Protein AF-A0A2P2FGL3-F1 (afdb_monomer_lite)

Radius of gyration: 19.78 Å; chains: 1; bounding box: 40×33×56 Å

Foldseek 3Di:
DPDDLVVLVVLLVVQVVCVVVVNHDPVSPVVSVVSVVVSVVVVLLCVLVVVVVCVVVVNALQNCQVVVVHDDSVVSVVSSVQSDDPPPPDDDVVVVVVVVVVVVVVVVVVVVVCVVCVVVVVVVVVVVD

Secondary structure (DSSP, 8-state):
----HHHHHHHHHHHHHHHHTT---HHHHHHHHHHHHHHHHHHHHHHHHHHHHHHHTT--HHHHHHHTT-SSHHHHHHHHHHHSPPTTS---HHHHHHHHHHHHHHHHHHHHHHHHTHHHHHHHHHH--

Organism: NCBI:txid1460371

Sequence (129 aa):
MDEDPSQTVRSVREVVAEARSGVSEPERVLAALVALKAVREQLAAWEPELIAAARAGGTSWTALAPALGVASRQAAERRFLRLRPSTGGESTGEARVDAERDRRAGDRAVAEWARRNSAILRQLAGQAG

Structure (mmCIF, N/CA/C/O backbone):
data_AF-A0A2P2FGL3-F1
#
_entry.id   AF-A0A2P2FGL3-F1
#
loop_
_atom_site.group_PDB
_atom_site.id
_atom_site.type_symbol
_atom_site.label_atom_id
_atom_site.label_alt_id
_atom_site.label_comp_id
_atom_site.label_asym_id
_atom_site.label_entity_id
_atom_site.label_seq_id
_atom_site.pdbx_PDB_ins_code
_atom_site.Cartn_x
_atom_site.Cartn_y
_atom_site.Cartn_z
_atom_site.occupancy
_atom_site.B_iso_or_equiv
_atom_site.auth_seq_id
_atom_site.auth_comp_id
_atom_site.auth_asym_id
_atom_site.auth_atom_id
_atom_site.pdbx_PDB_model_num
ATOM 1 N N . MET A 1 1 ? -17.300 -12.619 -0.486 1.00 43.03 1 MET A N 1
ATOM 2 C CA . MET A 1 1 ? -17.681 -11.406 -1.228 1.00 43.03 1 MET A CA 1
ATOM 3 C C . MET A 1 1 ? -16.556 -10.443 -0.943 1.00 43.03 1 MET A C 1
ATOM 5 O O . MET A 1 1 ? -16.420 -10.086 0.219 1.00 43.03 1 MET A O 1
ATOM 9 N N . ASP A 1 2 ? -15.671 -10.191 -1.909 1.00 56.91 2 ASP A N 1
ATOM 10 C CA . ASP A 1 2 ? -14.623 -9.186 -1.711 1.00 56.91 2 ASP A CA 1
ATOM 11 C C . ASP A 1 2 ? -15.334 -7.859 -1.463 1.00 56.91 2 ASP A C 1
ATOM 13 O O . ASP A 1 2 ? -16.099 -7.389 -2.306 1.00 56.91 2 ASP A O 1
ATOM 17 N N . GLU A 1 3 ? -15.200 -7.345 -0.247 1.00 62.91 3 GLU A N 1
ATOM 18 C CA . GLU A 1 3 ? -15.788 -6.074 0.148 1.00 62.91 3 GLU A CA 1
ATOM 19 C C . GLU A 1 3 ? -15.174 -4.977 -0.733 1.00 62.91 3 GLU A C 1
ATOM 21 O O . GLU A 1 3 ? -13.966 -4.984 -0.975 1.00 62.91 3 GLU A O 1
ATOM 26 N N . ASP A 1 4 ? -15.998 -4.075 -1.276 1.00 82.56 4 ASP A N 1
ATOM 27 C CA . ASP A 1 4 ? -15.507 -2.991 -2.131 1.00 82.56 4 ASP A CA 1
ATOM 28 C C . ASP A 1 4 ? -14.493 -2.149 -1.335 1.00 82.56 4 ASP A C 1
ATOM 30 O O . ASP A 1 4 ? -14.885 -1.526 -0.340 1.00 82.56 4 ASP A O 1
ATOM 34 N N . PRO A 1 5 ? -13.213 -2.063 -1.753 1.00 82.31 5 PRO A N 1
ATOM 35 C CA . PRO A 1 5 ? -12.202 -1.305 -1.019 1.00 82.31 5 PRO A CA 1
ATOM 36 C C . PRO A 1 5 ? -12.600 0.155 -0.783 1.00 82.31 5 PRO A C 1
ATOM 38 O O . PRO A 1 5 ? -12.201 0.751 0.218 1.00 82.31 5 PRO A O 1
ATOM 41 N N . SER A 1 6 ? -13.431 0.737 -1.648 1.00 85.88 6 SER A N 1
ATOM 42 C CA . SER A 1 6 ? -13.954 2.097 -1.478 1.00 85.88 6 SER A CA 1
ATOM 43 C C . SER A 1 6 ? -14.900 2.204 -0.279 1.00 85.88 6 SER A C 1
ATOM 45 O O . SER A 1 6 ? -14.871 3.192 0.462 1.00 85.88 6 SER A O 1
ATOM 47 N N . GLN A 1 7 ? -15.734 1.184 -0.074 1.00 87.06 7 GLN A N 1
ATOM 48 C CA . GLN A 1 7 ? -16.620 1.069 1.078 1.00 87.06 7 GLN A CA 1
ATOM 49 C C . GLN A 1 7 ? -15.813 0.811 2.350 1.00 87.06 7 GLN A C 1
ATOM 51 O O . GLN A 1 7 ? -15.985 1.541 3.326 1.00 87.06 7 GLN A O 1
ATOM 56 N N . THR A 1 8 ? -14.870 -0.132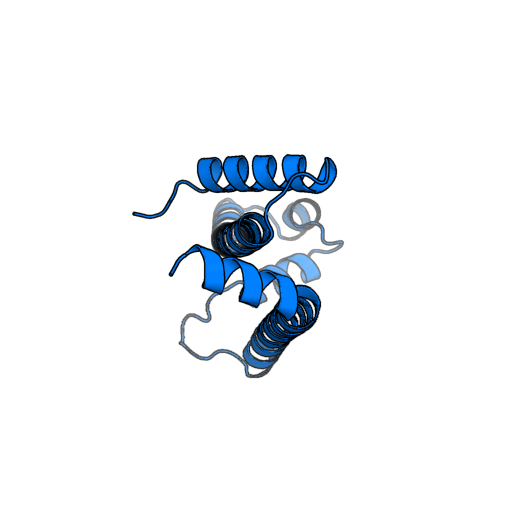 2.314 1.00 88.00 8 THR A N 1
ATOM 57 C CA . THR A 1 8 ? -13.997 -0.442 3.453 1.00 88.00 8 THR A CA 1
ATOM 58 C C . THR A 1 8 ? -13.196 0.792 3.898 1.00 88.00 8 THR A C 1
ATOM 60 O O . THR A 1 8 ? -13.146 1.106 5.088 1.00 88.00 8 THR A O 1
ATOM 63 N N . VAL A 1 9 ? -12.634 1.573 2.964 1.00 92.31 9 VAL A N 1
ATOM 64 C CA . VAL A 1 9 ? -11.933 2.837 3.275 1.00 92.31 9 VAL A CA 1
ATOM 65 C C . VAL A 1 9 ? -12.864 3.872 3.906 1.00 92.31 9 VAL A C 1
ATOM 67 O O . VAL A 1 9 ? -12.450 4.581 4.829 1.00 92.31 9 VAL A O 1
ATOM 70 N N . ARG A 1 10 ? -14.115 3.974 3.440 1.00 93.69 10 ARG A N 1
ATOM 71 C CA . ARG A 1 10 ? -15.108 4.887 4.025 1.00 93.69 10 ARG A CA 1
ATOM 72 C C . ARG A 1 10 ? -15.389 4.523 5.484 1.00 93.69 10 ARG A C 1
ATOM 74 O O . ARG A 1 10 ? -15.284 5.400 6.338 1.00 93.69 10 ARG A O 1
ATOM 81 N N . SER A 1 11 ? -15.627 3.247 5.774 1.00 89.69 11 SER A N 1
ATOM 82 C CA . SER A 1 11 ? -15.859 2.762 7.140 1.00 89.69 11 SER A CA 1
ATOM 83 C C . SER A 1 11 ? -14.639 2.962 8.046 1.00 89.69 11 SER A C 1
ATOM 85 O O . SER A 1 11 ? -14.772 3.441 9.170 1.00 89.69 11 SER A O 1
ATOM 87 N N . VAL A 1 12 ? -13.420 2.703 7.555 1.00 92.06 12 VAL A N 1
ATOM 88 C CA . VAL A 1 12 ? -12.188 3.005 8.311 1.00 92.06 12 VAL A CA 1
ATOM 89 C C . VAL A 1 12 ? -12.084 4.502 8.625 1.00 92.06 12 VAL A C 1
ATOM 91 O O . VAL A 1 12 ? -11.699 4.876 9.732 1.00 92.06 12 VAL A O 1
ATOM 94 N N . ARG A 1 13 ? -12.440 5.381 7.680 1.00 94.56 13 ARG A N 1
ATOM 95 C CA . ARG A 1 13 ? -12.414 6.837 7.887 1.00 94.56 13 ARG A CA 1
ATOM 96 C C . ARG A 1 13 ? -13.411 7.291 8.957 1.00 94.56 13 ARG A C 1
ATOM 98 O O . ARG A 1 13 ? -13.079 8.200 9.716 1.00 94.56 13 ARG A O 1
ATOM 105 N N . GLU A 1 14 ? -14.591 6.683 9.020 1.00 93.94 14 GLU A N 1
ATOM 106 C CA . GLU A 1 14 ? -15.589 6.949 10.066 1.00 93.94 14 GLU A CA 1
ATOM 107 C C . GLU A 1 14 ? -15.033 6.589 11.448 1.00 93.94 14 GLU A C 1
ATOM 109 O O . GLU A 1 14 ? -14.994 7.445 12.332 1.00 93.94 14 GLU A O 1
ATOM 114 N N . VAL A 1 15 ? -14.454 5.394 11.598 1.00 91.44 15 VAL A N 1
ATOM 115 C CA . VAL A 1 15 ? -13.822 4.965 12.858 1.00 91.44 15 VAL A CA 1
ATOM 116 C C . VAL A 1 15 ? -12.643 5.868 13.244 1.00 91.44 15 VAL A C 1
ATOM 118 O O . VAL A 1 15 ? -12.464 6.193 14.415 1.00 91.44 15 VAL A O 1
ATOM 121 N N . VAL A 1 16 ? -11.852 6.351 12.279 1.00 93.00 16 VAL A N 1
ATOM 122 C CA . VAL A 1 16 ? -10.788 7.339 12.549 1.00 93.00 16 VAL A CA 1
ATOM 123 C C . VAL A 1 16 ? -11.362 8.663 13.065 1.00 93.00 16 VAL A C 1
ATOM 125 O O . VAL A 1 16 ? -10.747 9.292 13.929 1.00 93.00 16 VAL A O 1
ATOM 128 N N . ALA A 1 17 ? -12.513 9.110 12.557 1.00 93.50 17 ALA A N 1
ATOM 129 C CA . ALA A 1 17 ? -13.170 10.320 13.045 1.00 93.50 17 ALA A CA 1
ATOM 130 C C . ALA A 1 17 ? -13.695 10.138 14.480 1.00 93.50 17 ALA A C 1
ATOM 132 O O . ALA A 1 17 ? -13.432 10.996 15.322 1.00 93.50 17 ALA A O 1
ATOM 133 N N . GLU A 1 18 ? -14.333 9.002 14.775 1.00 90.38 18 GLU A N 1
ATOM 134 C CA . GLU A 1 18 ? -14.766 8.624 16.131 1.00 90.38 18 GLU A CA 1
ATOM 135 C C . GLU A 1 18 ? -13.580 8.519 17.105 1.00 90.38 18 GLU A C 1
ATOM 137 O O . GLU A 1 18 ? -13.650 8.959 18.253 1.00 90.38 18 GLU A O 1
ATOM 142 N N . ALA A 1 19 ? -12.453 7.961 16.653 1.00 88.38 19 ALA A N 1
ATOM 143 C CA . ALA A 1 19 ? -11.255 7.824 17.477 1.00 88.38 19 ALA A CA 1
ATOM 144 C C . ALA A 1 19 ? -10.642 9.193 17.806 1.00 88.38 19 ALA A C 1
ATOM 146 O O . ALA A 1 19 ? -10.187 9.416 18.925 1.00 88.38 19 ALA A O 1
ATOM 147 N N . ARG A 1 20 ? -10.668 10.136 16.854 1.00 90.38 20 ARG A N 1
ATOM 148 C CA . ARG A 1 20 ? -10.198 11.518 17.059 1.00 90.38 20 ARG A CA 1
ATOM 149 C C . ARG A 1 20 ? -11.098 12.325 17.989 1.00 90.38 20 ARG A C 1
ATOM 151 O O . ARG A 1 20 ? -10.588 13.203 18.677 1.00 90.38 20 ARG A O 1
ATOM 158 N N . SER A 1 21 ? -12.401 12.050 18.009 1.00 90.62 21 SER A N 1
ATOM 159 C CA . SER A 1 21 ? -13.336 12.675 18.952 1.00 90.62 21 SER A CA 1
ATOM 160 C C . SER A 1 21 ? -13.336 12.012 20.334 1.00 90.62 21 SER A C 1
ATOM 162 O O . SER A 1 21 ? -13.981 12.526 21.243 1.00 90.62 21 SER A O 1
ATOM 164 N N . GLY A 1 22 ? -12.605 10.904 20.514 1.00 83.31 22 GLY A N 1
ATOM 1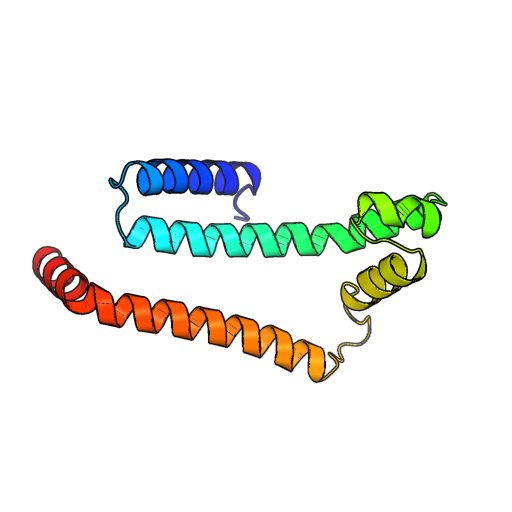65 C CA . GLY A 1 22 ? -12.519 10.172 21.780 1.00 83.31 22 GLY A CA 1
ATOM 166 C C . GLY A 1 22 ? -13.737 9.294 22.082 1.00 83.31 22 GLY A C 1
ATOM 167 O O . GLY A 1 22 ? -13.913 8.892 23.227 1.00 83.31 22 GLY A O 1
ATOM 168 N N . VAL A 1 23 ? -14.572 9.001 21.079 1.00 79.75 23 VAL A N 1
ATOM 169 C CA . VAL A 1 23 ? -15.855 8.280 21.229 1.00 79.75 23 VAL A CA 1
ATOM 170 C C . VAL A 1 23 ? -15.791 6.859 20.641 1.00 79.75 23 VAL A C 1
ATOM 172 O O . VAL A 1 23 ? -16.793 6.158 20.587 1.00 79.75 23 VAL A O 1
ATOM 175 N N . SER A 1 24 ? -14.621 6.403 20.181 1.00 77.56 24 SER A N 1
ATOM 176 C CA . SER A 1 24 ? -14.514 5.101 19.511 1.00 77.56 24 SER A CA 1
ATOM 177 C C . SER A 1 24 ? -14.411 3.929 20.484 1.00 77.56 24 SER A C 1
ATOM 179 O O . SER A 1 24 ? -13.601 3.932 21.413 1.00 77.56 24 SER A O 1
ATOM 181 N N . GLU A 1 25 ? -15.202 2.894 20.213 1.00 83.62 25 GLU A N 1
ATOM 182 C CA . GLU A 1 25 ? -15.137 1.609 20.901 1.00 83.62 25 GLU A CA 1
ATOM 183 C C . GLU A 1 25 ? -13.840 0.855 20.522 1.00 83.62 25 GLU A C 1
ATOM 185 O O . GLU A 1 25 ? -13.530 0.726 19.330 1.00 83.62 25 GLU A O 1
ATOM 190 N N . PRO A 1 26 ? -13.085 0.326 21.505 1.00 86.31 26 PRO A N 1
ATOM 191 C CA . PRO A 1 26 ? -11.873 -0.479 21.307 1.00 86.31 26 PRO A CA 1
ATOM 192 C C . PRO A 1 26 ? -11.975 -1.527 20.180 1.00 86.31 26 PRO A C 1
ATOM 194 O O . PRO A 1 26 ? -11.067 -1.661 19.354 1.00 86.31 26 PRO A O 1
ATOM 197 N N . GLU A 1 27 ? -13.095 -2.240 20.113 1.00 81.56 27 GLU A N 1
ATOM 198 C CA . GLU A 1 27 ? -13.385 -3.298 19.146 1.00 81.56 27 GLU A CA 1
ATOM 199 C C . GLU A 1 27 ? -13.554 -2.748 17.725 1.00 81.56 27 GLU A C 1
ATOM 201 O O . GLU A 1 27 ? -13.037 -3.336 16.771 1.00 81.56 27 GLU A O 1
ATOM 206 N N . ARG A 1 28 ? -14.206 -1.586 17.571 1.00 82.88 28 ARG A N 1
ATOM 207 C CA . ARG A 1 28 ? -14.332 -0.919 16.266 1.00 82.88 28 ARG A CA 1
ATOM 208 C C . ARG A 1 28 ? -12.982 -0.468 15.738 1.00 82.88 28 ARG A C 1
ATOM 210 O O . ARG A 1 28 ? -12.715 -0.623 14.549 1.00 82.88 28 ARG A O 1
ATOM 217 N N . VAL A 1 29 ? -12.108 0.043 16.607 1.00 87.44 29 VAL A N 1
ATOM 218 C CA . VAL A 1 29 ? -10.743 0.429 16.219 1.00 87.44 29 VAL A CA 1
ATOM 219 C C . VAL A 1 29 ? -9.957 -0.786 15.727 1.00 87.44 29 VAL A C 1
ATOM 221 O O . VAL A 1 29 ? -9.298 -0.708 14.690 1.00 87.44 29 VAL A O 1
ATOM 224 N N . LEU A 1 30 ? -10.045 -1.924 16.421 1.00 87.94 30 LEU A N 1
ATOM 225 C CA . LEU A 1 30 ? -9.400 -3.161 15.974 1.00 87.94 30 LEU A CA 1
ATOM 226 C C . LEU A 1 30 ? -9.954 -3.653 14.631 1.00 87.94 30 LEU A C 1
ATOM 228 O O . LEU A 1 30 ? -9.169 -3.982 13.739 1.00 87.94 30 LEU A O 1
ATOM 232 N N . ALA A 1 31 ? -11.277 -3.656 14.454 1.00 85.44 31 ALA A N 1
ATOM 233 C CA . ALA A 1 31 ? -11.905 -4.019 13.185 1.00 85.44 31 ALA A CA 1
ATOM 234 C C . ALA A 1 31 ? -11.442 -3.095 12.045 1.00 85.44 31 ALA A C 1
ATOM 236 O O . ALA A 1 31 ? -11.062 -3.572 10.974 1.00 85.44 31 ALA A O 1
ATOM 237 N N . ALA A 1 32 ? -11.362 -1.784 12.296 1.00 84.88 32 ALA A N 1
ATOM 238 C CA . ALA A 1 32 ? -10.845 -0.816 11.335 1.00 84.88 32 ALA A CA 1
ATOM 239 C C . ALA A 1 32 ? -9.361 -1.044 10.998 1.00 84.88 32 ALA A C 1
ATOM 241 O O . ALA A 1 32 ? -8.961 -0.841 9.855 1.00 84.88 32 ALA A O 1
ATOM 242 N N . LEU A 1 33 ? -8.534 -1.499 11.945 1.00 89.62 33 LEU A N 1
ATOM 243 C CA . LEU A 1 33 ? -7.136 -1.856 11.673 1.00 89.62 33 LEU A CA 1
ATOM 244 C C . LEU A 1 33 ? -7.013 -3.099 10.781 1.00 89.62 33 LEU A C 1
ATOM 246 O O . LEU A 1 33 ? -6.164 -3.116 9.887 1.00 89.62 33 LEU A O 1
ATOM 250 N N . VAL A 1 34 ? -7.860 -4.113 10.984 1.00 89.38 34 VAL A N 1
ATOM 251 C CA . VAL A 1 34 ? -7.919 -5.308 10.122 1.00 89.38 34 VAL A CA 1
ATOM 252 C C . VAL A 1 34 ? -8.374 -4.929 8.713 1.00 89.38 34 VAL A C 1
ATOM 254 O O . VAL A 1 34 ? -7.704 -5.270 7.739 1.00 89.38 34 VAL A O 1
ATOM 257 N N . ALA A 1 35 ? -9.452 -4.153 8.610 1.00 85.31 35 ALA A N 1
ATOM 258 C CA . ALA A 1 35 ? -9.963 -3.624 7.349 1.00 85.31 35 ALA A CA 1
ATOM 259 C C . ALA A 1 35 ? -8.903 -2.791 6.604 1.00 85.31 35 ALA A C 1
ATOM 261 O O . ALA A 1 35 ? -8.647 -2.990 5.417 1.00 85.31 35 ALA A O 1
ATOM 262 N N . LEU A 1 36 ? -8.204 -1.906 7.319 1.00 88.56 36 LEU A N 1
ATOM 263 C CA . LEU A 1 36 ? -7.125 -1.094 6.763 1.00 88.56 36 LEU A CA 1
ATOM 264 C C . LEU A 1 36 ? -5.945 -1.943 6.275 1.00 88.56 36 LEU A C 1
ATOM 266 O O . LEU A 1 36 ? -5.332 -1.610 5.261 1.00 88.56 36 LEU A O 1
ATOM 270 N N . LYS A 1 37 ? -5.608 -3.030 6.977 1.00 88.19 37 LYS A N 1
ATOM 271 C CA . LYS A 1 37 ? -4.588 -3.979 6.523 1.00 88.19 37 LYS A CA 1
ATOM 272 C C . LYS A 1 37 ? -5.009 -4.642 5.206 1.00 88.19 37 LYS A C 1
ATOM 274 O O . LYS A 1 37 ? -4.212 -4.625 4.274 1.00 88.19 37 LYS A O 1
ATOM 279 N N . ALA A 1 38 ? -6.240 -5.141 5.110 1.00 83.44 38 ALA A N 1
ATOM 280 C CA . ALA A 1 38 ? -6.748 -5.787 3.897 1.00 83.44 38 ALA A CA 1
ATOM 281 C C . ALA A 1 38 ? -6.725 -4.839 2.684 1.00 83.44 38 ALA A C 1
ATOM 283 O O . ALA A 1 38 ? -6.215 -5.194 1.623 1.00 83.44 38 ALA A O 1
ATOM 284 N N . VAL A 1 39 ? -7.170 -3.589 2.862 1.00 86.25 39 VAL A N 1
ATOM 285 C CA . VAL A 1 39 ? -7.091 -2.570 1.802 1.00 86.25 39 VAL A CA 1
ATOM 286 C C . VAL A 1 39 ? -5.639 -2.304 1.399 1.00 86.25 39 VAL A C 1
ATOM 288 O O . VAL A 1 39 ? -5.341 -2.232 0.211 1.00 86.25 39 VAL A O 1
ATOM 291 N N . ARG A 1 40 ? -4.704 -2.178 2.353 1.00 88.12 40 ARG A N 1
ATOM 292 C CA . ARG A 1 40 ? -3.277 -1.987 2.025 1.00 88.12 40 ARG A CA 1
ATOM 293 C C . ARG A 1 40 ? -2.706 -3.155 1.226 1.00 88.12 40 ARG A C 1
ATOM 295 O O . ARG A 1 40 ? -1.926 -2.908 0.314 1.00 88.12 40 ARG A O 1
ATOM 302 N N . GLU A 1 41 ? -3.076 -4.389 1.557 1.00 83.62 41 GLU A N 1
ATOM 303 C CA . GLU A 1 41 ? -2.652 -5.584 0.818 1.00 83.62 41 GLU A CA 1
ATOM 304 C C . GLU A 1 41 ? -3.193 -5.569 -0.617 1.00 83.62 41 GLU A C 1
ATOM 306 O O . GLU A 1 41 ? -2.436 -5.799 -1.559 1.00 83.62 41 GLU A O 1
ATOM 311 N N . GLN A 1 42 ? -4.463 -5.202 -0.801 1.00 81.94 42 GLN A N 1
ATOM 312 C CA . GLN A 1 42 ? -5.072 -5.089 -2.125 1.00 81.94 42 GLN A CA 1
ATOM 313 C C . GLN A 1 42 ? -4.435 -3.969 -2.967 1.00 81.94 42 GLN A C 1
ATOM 315 O O . GLN A 1 42 ? -4.064 -4.193 -4.118 1.00 81.94 42 GLN A O 1
ATOM 320 N N . LEU A 1 43 ? -4.219 -2.786 -2.381 1.00 85.56 43 LEU A N 1
ATOM 321 C CA . LEU A 1 43 ? -3.525 -1.677 -3.046 1.00 85.56 43 LEU A CA 1
ATOM 322 C C . LEU A 1 43 ? -2.076 -2.041 -3.407 1.00 85.56 43 LEU A C 1
ATOM 324 O O . LEU A 1 43 ? -1.599 -1.686 -4.485 1.00 85.56 43 LEU A O 1
ATOM 328 N N . ALA A 1 44 ? -1.377 -2.762 -2.525 1.00 83.62 44 ALA A N 1
ATOM 329 C CA . ALA A 1 44 ? -0.020 -3.234 -2.783 1.00 83.62 44 ALA A CA 1
ATOM 330 C C . ALA A 1 44 ? 0.034 -4.259 -3.927 1.00 83.62 44 ALA A C 1
ATOM 332 O O . ALA A 1 44 ? 1.025 -4.287 -4.654 1.00 83.62 44 ALA A O 1
ATOM 333 N N . ALA A 1 45 ? -1.015 -5.067 -4.116 1.00 82.00 45 ALA A N 1
ATOM 334 C CA . ALA A 1 45 ? -1.113 -6.019 -5.222 1.00 82.00 45 ALA A CA 1
ATOM 335 C C . ALA A 1 45 ? -1.340 -5.332 -6.581 1.00 82.00 45 ALA A C 1
ATOM 337 O O . ALA A 1 45 ? -0.774 -5.763 -7.584 1.00 82.00 45 ALA A O 1
ATOM 338 N N . TRP A 1 46 ? -2.094 -4.229 -6.623 1.00 86.19 46 TRP A N 1
ATOM 339 C CA . TRP A 1 46 ? -2.327 -3.472 -7.864 1.00 86.19 46 TRP A CA 1
ATOM 340 C C . TRP A 1 46 ? -1.093 -2.723 -8.357 1.00 86.19 46 TRP A C 1
ATOM 342 O O . TRP A 1 46 ? -0.921 -2.484 -9.550 1.00 86.19 46 TRP A O 1
ATOM 352 N N . GLU A 1 47 ? -0.208 -2.330 -7.451 1.00 86.44 47 GLU A N 1
ATOM 353 C CA . GLU A 1 47 ? 0.972 -1.555 -7.796 1.00 86.44 47 GLU A CA 1
ATOM 354 C C . GLU A 1 47 ? 1.912 -2.219 -8.827 1.00 86.44 47 GLU A C 1
ATOM 356 O O . GLU A 1 47 ? 2.234 -1.566 -9.826 1.00 86.44 47 GLU A O 1
ATOM 361 N N . PRO A 1 48 ? 2.363 -3.483 -8.669 1.00 86.00 48 PRO A N 1
ATOM 362 C CA . PRO A 1 48 ? 3.142 -4.155 -9.705 1.00 86.00 48 PRO A CA 1
ATOM 363 C C . PRO A 1 48 ? 2.362 -4.337 -11.016 1.00 86.00 48 PRO A C 1
ATOM 365 O O . PRO A 1 48 ? 2.985 -4.282 -12.077 1.00 86.00 48 PRO A O 1
ATOM 368 N N . GLU A 1 49 ? 1.034 -4.496 -10.984 1.00 84.00 49 GLU A N 1
ATOM 369 C CA . GLU A 1 49 ? 0.198 -4.577 -12.193 1.00 84.00 49 GLU A CA 1
ATOM 370 C C . GLU A 1 49 ? 0.190 -3.248 -12.963 1.00 84.00 49 GLU A C 1
ATOM 372 O O . GLU A 1 49 ? 0.449 -3.225 -14.168 1.00 84.00 49 GLU A O 1
ATOM 377 N N . LEU A 1 50 ? -0.004 -2.126 -12.264 1.00 86.81 50 LEU A N 1
ATOM 378 C CA . LEU A 1 50 ? 0.035 -0.780 -12.843 1.00 86.81 50 LEU A CA 1
ATOM 379 C C . LEU A 1 50 ? 1.421 -0.440 -13.405 1.00 86.81 50 LEU A C 1
ATOM 381 O O . LEU A 1 50 ? 1.533 0.104 -14.507 1.00 86.81 50 LEU A O 1
ATOM 385 N N . ILE A 1 51 ? 2.490 -0.801 -12.687 1.00 85.12 51 ILE A N 1
ATOM 386 C CA . ILE A 1 51 ? 3.864 -0.646 -13.179 1.00 85.12 51 ILE A CA 1
ATOM 387 C C . ILE A 1 51 ? 4.068 -1.484 -14.447 1.00 85.12 51 ILE A C 1
ATOM 389 O O . ILE A 1 51 ? 4.610 -0.976 -15.430 1.00 85.12 51 ILE A O 1
ATOM 393 N N . ALA A 1 52 ? 3.633 -2.748 -14.456 1.00 82.50 52 ALA A N 1
ATOM 394 C CA . ALA A 1 52 ? 3.760 -3.624 -15.617 1.00 82.50 52 ALA A CA 1
ATOM 395 C C . ALA A 1 52 ? 2.991 -3.080 -16.832 1.00 82.50 52 ALA A C 1
ATOM 397 O O . ALA A 1 52 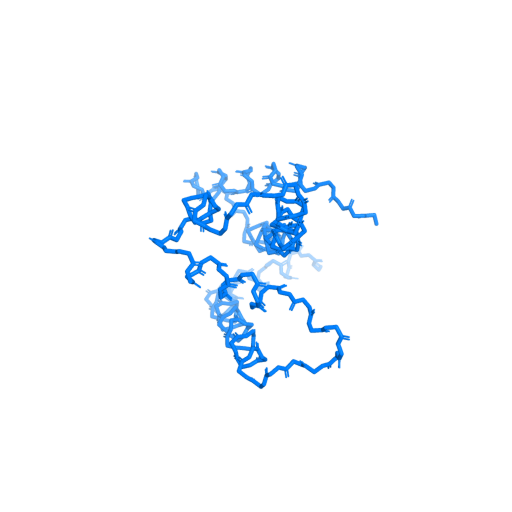? 3.552 -3.039 -17.927 1.00 82.50 52 ALA A O 1
ATOM 398 N N . ALA A 1 53 ? 1.764 -2.590 -16.637 1.00 81.50 53 ALA A N 1
ATOM 399 C CA . ALA A 1 53 ? 0.963 -1.960 -17.685 1.00 81.50 53 ALA A CA 1
ATOM 400 C C . ALA A 1 53 ? 1.648 -0.705 -18.257 1.00 81.50 53 ALA A C 1
ATOM 402 O O . ALA A 1 53 ? 1.782 -0.569 -19.473 1.00 81.50 53 ALA A O 1
ATOM 403 N N . ALA A 1 54 ? 2.176 0.176 -17.400 1.00 83.62 54 ALA A N 1
ATOM 404 C CA . ALA A 1 54 ? 2.913 1.361 -17.842 1.00 83.62 54 ALA A CA 1
ATOM 405 C C . ALA A 1 54 ? 4.191 0.999 -18.622 1.00 83.62 54 ALA A C 1
ATOM 407 O O . ALA A 1 54 ? 4.510 1.631 -19.634 1.00 83.62 54 ALA A O 1
ATOM 408 N N . ARG A 1 55 ? 4.917 -0.040 -18.182 1.00 90.44 55 ARG A N 1
ATOM 409 C CA . ARG A 1 55 ? 6.105 -0.561 -18.881 1.00 90.44 55 ARG A CA 1
ATOM 410 C C . ARG A 1 55 ? 5.743 -1.172 -20.235 1.00 90.44 55 ARG A C 1
ATOM 412 O O . ARG A 1 55 ? 6.469 -0.924 -21.195 1.00 90.44 55 ARG A O 1
ATOM 419 N N . ALA A 1 56 ? 4.634 -1.908 -20.329 1.00 81.19 56 ALA A N 1
ATOM 420 C CA . ALA A 1 56 ? 4.112 -2.436 -21.592 1.00 81.19 56 ALA A CA 1
ATOM 421 C C . ALA A 1 56 ? 3.710 -1.310 -22.562 1.00 81.19 56 ALA A C 1
ATOM 423 O O . ALA A 1 56 ? 3.952 -1.419 -23.760 1.00 81.19 56 ALA A O 1
ATOM 424 N N . GLY A 1 57 ? 3.201 -0.190 -22.040 1.00 79.19 57 GLY A N 1
ATOM 425 C CA . GLY A 1 57 ? 2.954 1.046 -22.791 1.00 79.19 57 GLY A CA 1
ATOM 426 C C . GLY A 1 57 ? 4.205 1.883 -23.103 1.00 79.19 57 GLY A C 1
ATOM 427 O O . GLY A 1 57 ? 4.079 3.014 -23.560 1.00 79.19 57 GLY A O 1
ATOM 428 N N . GLY A 1 58 ? 5.414 1.378 -22.832 1.00 80.62 58 GLY A N 1
ATOM 429 C CA . GLY A 1 58 ? 6.676 2.044 -23.177 1.00 80.62 58 GLY A CA 1
ATOM 430 C C . GLY A 1 58 ? 7.161 3.104 -22.182 1.00 80.62 58 GLY A C 1
ATOM 431 O O . GLY A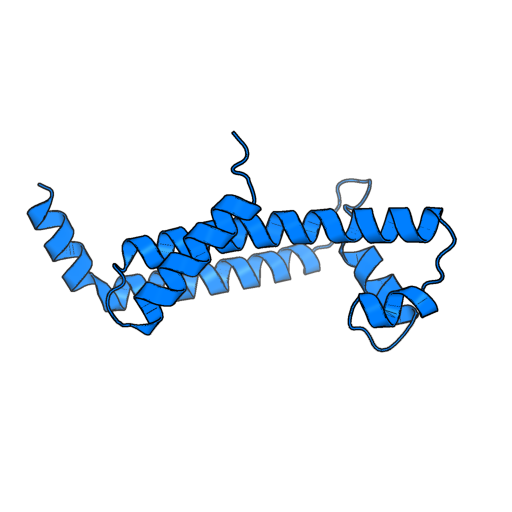 1 58 ? 8.188 3.741 -22.422 1.00 80.62 58 GLY A O 1
ATOM 432 N N . THR A 1 59 ? 6.498 3.282 -21.035 1.00 89.75 59 THR A N 1
ATOM 433 C CA . THR A 1 59 ? 6.931 4.255 -20.018 1.00 89.75 59 THR A CA 1
ATOM 434 C C . THR A 1 59 ? 8.283 3.841 -19.445 1.00 89.75 59 THR A C 1
ATOM 436 O O . THR A 1 59 ? 8.457 2.710 -18.990 1.00 89.75 59 THR A O 1
ATOM 439 N N . SER A 1 60 ? 9.270 4.739 -19.455 1.00 88.25 60 SER A N 1
ATOM 440 C CA . SER A 1 60 ? 10.607 4.442 -18.934 1.00 88.25 60 SER A CA 1
ATOM 441 C C . SER A 1 60 ? 10.629 4.391 -17.401 1.00 88.25 60 SER A C 1
ATOM 443 O O . SER A 1 60 ? 9.853 5.058 -16.721 1.00 88.25 60 SER A O 1
ATOM 445 N N . TRP A 1 61 ? 11.577 3.646 -16.830 1.00 90.56 61 TRP A N 1
ATOM 446 C CA . TRP A 1 61 ? 11.804 3.633 -15.380 1.00 90.56 61 TRP A CA 1
ATOM 447 C C . TRP A 1 61 ? 12.128 5.019 -14.801 1.00 90.56 61 TRP A C 1
ATOM 449 O O . TRP A 1 61 ? 11.776 5.308 -13.662 1.00 90.56 61 TRP A O 1
ATOM 459 N N . THR A 1 62 ? 12.777 5.884 -15.583 1.00 92.75 62 THR A N 1
ATOM 460 C CA . THR A 1 62 ? 13.050 7.272 -15.190 1.00 92.75 62 THR A CA 1
ATOM 461 C C . THR A 1 62 ? 11.756 8.078 -15.069 1.00 92.75 62 THR A C 1
ATOM 463 O O . THR A 1 62 ? 11.616 8.846 -14.126 1.00 92.75 62 THR A O 1
ATOM 466 N N . ALA A 1 63 ? 10.794 7.863 -15.974 1.00 85.06 63 ALA A N 1
ATOM 467 C CA . ALA A 1 63 ? 9.482 8.508 -15.920 1.00 85.06 63 ALA A CA 1
ATOM 468 C C . ALA A 1 63 ? 8.584 7.945 -14.800 1.00 85.06 63 ALA A C 1
ATOM 470 O O . ALA A 1 63 ? 7.776 8.679 -14.242 1.00 85.06 63 ALA A O 1
ATOM 471 N N . LEU A 1 64 ? 8.748 6.668 -14.432 1.00 82.81 64 LEU A N 1
ATOM 472 C CA . LEU A 1 64 ? 8.019 6.048 -13.317 1.00 82.81 64 LEU A CA 1
ATOM 473 C C . LEU A 1 64 ? 8.525 6.486 -11.938 1.00 82.81 64 LEU A C 1
ATOM 475 O O . LEU A 1 64 ? 7.743 6.522 -10.993 1.00 82.81 64 LEU A O 1
ATOM 479 N N . ALA A 1 65 ? 9.814 6.804 -11.796 1.00 87.69 65 ALA A N 1
ATOM 480 C CA . ALA A 1 65 ? 10.425 7.063 -10.492 1.00 87.69 65 ALA A CA 1
ATOM 481 C C . ALA A 1 65 ? 9.691 8.137 -9.650 1.00 87.69 65 ALA A C 1
ATOM 483 O O . ALA A 1 65 ? 9.368 7.834 -8.497 1.00 87.69 65 ALA A O 1
ATOM 484 N N . PRO A 1 66 ? 9.311 9.313 -10.196 1.00 81.06 66 PRO A N 1
ATOM 485 C CA . PRO A 1 66 ? 8.537 10.304 -9.445 1.00 81.06 66 PRO A CA 1
ATOM 486 C C . PRO A 1 66 ? 7.165 9.789 -8.990 1.00 81.06 66 PRO A C 1
ATOM 488 O O . PRO A 1 66 ? 6.775 10.027 -7.851 1.00 81.06 66 PRO A O 1
ATOM 491 N N . ALA A 1 67 ? 6.453 9.039 -9.841 1.00 85.38 67 ALA A N 1
ATOM 492 C CA . ALA A 1 67 ? 5.128 8.497 -9.524 1.00 85.38 67 ALA A CA 1
ATOM 493 C C . ALA A 1 67 ? 5.172 7.429 -8.417 1.00 85.38 67 ALA A C 1
ATOM 495 O O . ALA A 1 67 ? 4.230 7.300 -7.643 1.00 85.38 67 ALA A O 1
ATOM 496 N N . LEU A 1 68 ? 6.283 6.692 -8.310 1.00 84.94 68 LEU A N 1
ATOM 497 C CA . LEU A 1 68 ? 6.512 5.702 -7.253 1.00 84.94 68 LEU A CA 1
ATOM 498 C C . LEU A 1 68 ? 7.131 6.308 -5.979 1.00 84.94 68 LEU A C 1
ATOM 500 O O . LEU A 1 68 ? 7.467 5.564 -5.057 1.00 84.94 68 LEU A O 1
ATOM 504 N N . GLY A 1 69 ? 7.334 7.631 -5.933 1.00 88.44 69 GLY A N 1
ATOM 505 C CA . GLY A 1 69 ? 7.926 8.325 -4.787 1.00 88.44 69 GLY A CA 1
ATOM 506 C C . GLY A 1 69 ? 9.404 7.998 -4.550 1.00 88.44 69 GLY A C 1
ATOM 507 O O . GLY A 1 69 ? 9.874 8.069 -3.416 1.00 88.44 69 GLY A O 1
ATOM 508 N N . VAL A 1 70 ? 10.149 7.610 -5.592 1.00 90.88 70 VAL A N 1
ATOM 509 C CA . VAL A 1 70 ? 11.573 7.251 -5.491 1.00 90.88 70 VAL A CA 1
ATOM 510 C C . VAL A 1 70 ? 12.455 8.180 -6.321 1.00 90.88 70 VAL A C 1
ATOM 512 O O . VAL A 1 70 ? 12.082 8.638 -7.395 1.00 90.88 70 VAL A O 1
ATOM 515 N N . ALA A 1 71 ? 13.672 8.433 -5.839 1.00 87.00 71 ALA A N 1
ATOM 516 C CA . ALA A 1 71 ? 14.562 9.437 -6.427 1.00 87.00 71 ALA A CA 1
ATOM 517 C C . ALA A 1 71 ? 15.242 9.010 -7.741 1.00 87.00 71 ALA A C 1
ATOM 519 O O . ALA A 1 71 ? 15.856 9.839 -8.409 1.00 87.00 71 ALA A O 1
ATOM 520 N N . SER A 1 72 ? 15.210 7.723 -8.107 1.00 86.75 72 SER A N 1
ATOM 521 C CA . SER A 1 72 ? 15.980 7.228 -9.250 1.00 86.75 72 SER A CA 1
ATOM 522 C C . SER A 1 72 ? 15.322 6.072 -9.993 1.00 86.75 72 SER A C 1
ATOM 524 O O . SER A 1 72 ? 14.539 5.294 -9.443 1.00 86.75 72 SER A O 1
ATOM 526 N N . ARG A 1 73 ? 15.747 5.914 -11.251 1.00 94.44 73 ARG A N 1
ATOM 527 C CA . ARG A 1 73 ? 15.430 4.774 -12.118 1.00 94.44 73 ARG A CA 1
ATOM 528 C C . ARG A 1 73 ? 15.679 3.430 -11.422 1.00 94.44 73 ARG A C 1
ATOM 530 O O . ARG A 1 73 ? 14.818 2.559 -11.429 1.00 94.44 73 ARG A O 1
ATOM 537 N N . GLN A 1 74 ? 16.858 3.271 -10.820 1.00 94.56 74 GLN A N 1
ATOM 538 C CA . GLN A 1 74 ? 17.260 2.027 -10.157 1.00 94.56 74 GLN A CA 1
ATOM 539 C C . GLN A 1 74 ? 16.392 1.733 -8.928 1.00 94.56 74 GLN A C 1
ATOM 541 O O . GLN A 1 74 ? 16.050 0.581 -8.670 1.00 94.56 74 GLN A O 1
ATOM 546 N N . ALA A 1 75 ? 15.999 2.767 -8.177 1.00 87.31 75 ALA A N 1
ATOM 547 C CA . ALA A 1 75 ? 15.103 2.606 -7.039 1.00 87.31 75 ALA A CA 1
ATOM 548 C C . ALA A 1 75 ? 13.699 2.157 -7.479 1.00 87.31 75 ALA A C 1
ATOM 550 O O . ALA A 1 75 ? 13.109 1.300 -6.818 1.00 87.31 75 ALA A O 1
ATOM 551 N N . ALA A 1 76 ? 13.206 2.677 -8.609 1.00 87.19 76 ALA A N 1
ATOM 552 C CA . ALA A 1 76 ? 11.936 2.269 -9.210 1.00 87.19 76 ALA A CA 1
ATOM 553 C C . ALA A 1 76 ? 11.968 0.800 -9.654 1.00 87.19 76 ALA A C 1
ATOM 555 O O . ALA A 1 76 ? 11.096 0.016 -9.281 1.00 87.19 76 ALA A O 1
ATOM 556 N N . GLU A 1 77 ? 13.019 0.406 -10.372 1.00 91.44 77 GLU A N 1
ATOM 557 C CA . GLU A 1 77 ? 13.214 -0.967 -10.842 1.00 91.44 77 GLU A CA 1
ATOM 558 C C . GLU A 1 77 ? 13.336 -1.960 -9.678 1.00 91.44 77 GLU A C 1
ATOM 560 O O . GLU A 1 77 ? 12.611 -2.952 -9.631 1.00 91.44 77 GLU A O 1
ATOM 565 N N . ARG A 1 78 ? 14.168 -1.660 -8.671 1.00 92.06 78 ARG A N 1
ATOM 566 C CA . ARG A 1 78 ? 14.307 -2.500 -7.472 1.00 92.06 78 ARG A CA 1
ATOM 567 C C . ARG A 1 78 ? 12.981 -2.678 -6.738 1.00 92.06 78 ARG A C 1
ATOM 569 O O . ARG A 1 78 ? 12.693 -3.765 -6.245 1.00 92.06 78 ARG A O 1
ATOM 576 N N . ARG A 1 79 ? 12.172 -1.620 -6.641 1.00 87.69 79 ARG A N 1
ATOM 577 C CA . ARG A 1 79 ? 10.848 -1.694 -6.018 1.00 87.69 79 ARG A CA 1
ATOM 578 C C . ARG A 1 79 ? 9.927 -2.640 -6.784 1.00 87.69 79 ARG A C 1
ATOM 580 O O . ARG A 1 79 ? 9.359 -3.524 -6.158 1.00 87.69 79 ARG A O 1
ATOM 587 N N . PHE A 1 80 ? 9.853 -2.518 -8.108 1.00 87.62 80 PHE A N 1
ATOM 588 C CA . PHE A 1 80 ? 9.075 -3.439 -8.939 1.00 87.62 80 PHE A CA 1
ATOM 589 C C . PHE A 1 80 ? 9.548 -4.892 -8.812 1.00 87.62 80 PHE A C 1
ATOM 591 O O . PHE A 1 80 ? 8.727 -5.791 -8.658 1.00 87.62 80 PHE A O 1
ATOM 598 N N . LEU A 1 81 ? 10.863 -5.130 -8.810 1.00 86.75 81 LEU A N 1
ATOM 599 C CA . LEU A 1 81 ? 11.420 -6.477 -8.659 1.00 86.75 81 LEU A CA 1
ATOM 600 C C . LEU A 1 81 ? 11.107 -7.103 -7.292 1.00 86.75 81 LEU A C 1
ATOM 602 O O . LEU A 1 81 ? 10.909 -8.310 -7.228 1.00 86.75 81 LEU A O 1
ATOM 606 N N . ARG A 1 82 ? 11.015 -6.305 -6.218 1.00 85.38 82 ARG A N 1
ATOM 607 C CA . ARG A 1 82 ? 10.570 -6.786 -4.895 1.00 85.38 82 ARG A CA 1
ATOM 608 C C . ARG A 1 82 ? 9.075 -7.083 -4.829 1.00 85.38 82 ARG A C 1
ATOM 610 O O . ARG A 1 82 ? 8.672 -7.951 -4.069 1.00 85.38 82 ARG A O 1
ATOM 617 N N . LEU A 1 83 ? 8.272 -6.327 -5.574 1.00 79.25 83 LEU A N 1
ATOM 618 C CA . LEU A 1 83 ? 6.815 -6.474 -5.605 1.00 79.25 83 LEU A CA 1
ATOM 619 C C . LEU A 1 83 ? 6.359 -7.592 -6.543 1.00 79.25 83 LEU A C 1
ATOM 621 O O . LEU A 1 83 ? 5.219 -8.038 -6.450 1.00 79.25 83 LEU A O 1
ATOM 625 N N . ARG A 1 84 ? 7.224 -8.046 -7.456 1.00 68.19 84 ARG A N 1
ATOM 626 C CA . ARG A 1 84 ? 6.906 -9.161 -8.339 1.00 68.19 84 ARG A CA 1
ATOM 627 C C . ARG A 1 84 ? 6.743 -10.441 -7.514 1.00 68.19 84 ARG A C 1
ATOM 629 O O . ARG A 1 84 ? 7.700 -10.847 -6.852 1.00 68.19 84 ARG A O 1
ATOM 636 N N . PRO A 1 85 ? 5.595 -11.132 -7.621 1.00 57.66 85 PRO A N 1
ATOM 637 C CA . PRO A 1 85 ? 5.521 -12.527 -7.224 1.00 57.66 85 PRO A CA 1
ATOM 638 C C . PRO A 1 85 ? 6.598 -13.265 -8.020 1.00 57.66 85 PRO A C 1
ATOM 640 O O . PRO A 1 85 ? 6.630 -13.159 -9.251 1.00 57.66 85 PRO A O 1
ATOM 643 N N . SER A 1 86 ? 7.527 -13.950 -7.349 1.00 51.75 86 SER A N 1
ATOM 644 C CA . SER A 1 86 ? 8.485 -14.786 -8.062 1.00 51.75 86 SER A CA 1
ATOM 645 C C . SER A 1 86 ? 7.676 -15.798 -8.869 1.00 51.75 86 SER A C 1
ATOM 647 O O . SER A 1 86 ? 6.901 -16.581 -8.323 1.00 51.75 86 SER A O 1
ATOM 649 N N . THR A 1 87 ? 7.832 -15.780 -10.190 1.00 44.69 87 THR A N 1
ATOM 650 C CA . THR A 1 87 ? 7.151 -16.679 -11.138 1.00 44.69 87 THR A CA 1
ATOM 651 C C . THR A 1 87 ? 7.604 -18.144 -11.002 1.00 44.69 87 THR A C 1
ATOM 653 O O . THR A 1 87 ? 7.522 -18.910 -11.952 1.00 44.69 87 THR A O 1
ATOM 656 N N . GLY A 1 88 ? 8.107 -18.535 -9.829 1.00 44.47 88 GLY A N 1
ATOM 657 C CA . GLY A 1 88 ? 8.681 -19.840 -9.523 1.00 44.47 88 GLY A CA 1
ATOM 658 C C . GLY A 1 88 ? 8.599 -20.237 -8.046 1.00 44.47 88 GLY A C 1
ATOM 659 O O . GLY A 1 88 ? 9.376 -21.078 -7.623 1.00 44.47 88 GLY A O 1
ATOM 660 N N . GLY A 1 89 ? 7.707 -19.649 -7.238 1.00 42.28 89 GLY A N 1
ATOM 661 C CA . GLY A 1 89 ? 7.374 -20.197 -5.911 1.00 42.28 89 GLY A CA 1
ATOM 662 C C . GLY A 1 89 ? 8.471 -20.146 -4.834 1.00 42.28 89 GLY A C 1
ATOM 663 O O . GLY A 1 89 ? 8.248 -20.627 -3.726 1.00 42.28 89 GLY A O 1
ATOM 664 N N . GLU A 1 90 ? 9.626 -19.533 -5.093 1.00 44.62 90 GLU A N 1
ATOM 665 C CA . GLU A 1 90 ? 10.666 -19.334 -4.083 1.00 44.62 90 GLU A CA 1
ATOM 666 C C . GLU A 1 90 ? 10.665 -17.882 -3.598 1.00 44.62 90 GLU A C 1
ATOM 668 O O . GLU A 1 90 ? 11.038 -16.944 -4.304 1.00 44.62 90 GLU A O 1
ATOM 673 N N . SER A 1 91 ? 10.189 -17.690 -2.369 1.00 48.28 91 SER A N 1
ATOM 674 C CA . SER A 1 91 ? 10.365 -16.460 -1.600 1.00 48.28 91 SER A CA 1
ATOM 675 C C . SER A 1 91 ? 11.779 -16.455 -1.016 1.00 48.28 91 SER A C 1
ATOM 677 O O . SER A 1 91 ? 12.127 -17.371 -0.262 1.00 48.28 91 SER A O 1
ATOM 679 N N . THR A 1 92 ? 12.586 -15.440 -1.301 1.00 58.12 92 THR A N 1
ATOM 680 C CA . THR A 1 92 ? 13.878 -15.285 -0.624 1.00 58.12 92 THR A CA 1
ATOM 681 C C . THR A 1 92 ? 13.658 -15.152 0.888 1.00 58.12 92 THR A C 1
ATOM 683 O O . THR A 1 92 ? 12.687 -14.543 1.346 1.00 58.12 92 THR A O 1
ATOM 686 N N . GLY A 1 93 ? 14.534 -15.774 1.682 1.00 48.19 93 GLY A N 1
ATOM 687 C CA . GLY A 1 93 ? 14.385 -15.865 3.140 1.00 48.19 93 GLY A CA 1
ATOM 688 C C . GLY A 1 93 ? 14.232 -14.508 3.837 1.00 48.19 93 GLY A C 1
ATOM 689 O O . GLY A 1 93 ? 13.507 -14.414 4.820 1.00 48.19 93 GLY A O 1
ATOM 690 N N . GLU A 1 94 ? 14.821 -13.444 3.292 1.00 49.34 94 GLU A N 1
ATOM 691 C CA . GLU A 1 94 ? 14.709 -12.078 3.822 1.00 49.34 94 GLU A CA 1
ATOM 692 C C . GLU A 1 94 ? 13.295 -11.499 3.709 1.00 49.34 94 GLU A C 1
ATOM 694 O O . GLU A 1 94 ? 12.806 -10.908 4.667 1.00 49.34 94 GLU A O 1
ATOM 699 N N . ALA A 1 95 ? 12.580 -11.753 2.608 1.00 53.41 95 ALA A N 1
ATOM 700 C CA . ALA A 1 95 ? 11.197 -11.297 2.454 1.00 53.41 95 ALA A CA 1
ATOM 701 C C . ALA A 1 95 ? 10.250 -12.002 3.441 1.00 53.41 95 ALA A C 1
ATOM 703 O O . ALA A 1 95 ? 9.306 -11.392 3.943 1.00 53.41 95 ALA A O 1
ATOM 704 N N . ARG A 1 96 ? 10.531 -13.272 3.783 1.00 58.28 96 ARG A N 1
ATOM 705 C CA . ARG A 1 96 ? 9.829 -13.966 4.877 1.00 58.28 96 ARG A CA 1
ATOM 706 C C . ARG A 1 96 ? 10.150 -13.334 6.223 1.00 58.28 96 ARG A C 1
ATOM 708 O O . ARG A 1 96 ? 9.251 -13.195 7.038 1.00 58.28 96 ARG A O 1
ATOM 715 N N . VAL A 1 97 ? 11.409 -12.975 6.464 1.00 59.16 97 VAL A N 1
ATOM 716 C CA . VAL A 1 97 ? 11.855 -12.403 7.740 1.00 59.16 97 VAL A CA 1
ATOM 717 C C . VAL A 1 97 ? 11.266 -11.015 7.967 1.00 59.16 97 VAL A C 1
ATOM 719 O O . VAL A 1 97 ? 10.834 -10.745 9.083 1.00 59.16 97 VAL A O 1
ATOM 722 N N . ASP A 1 98 ? 11.184 -10.167 6.945 1.00 57.16 98 ASP A N 1
ATOM 723 C CA . ASP A 1 98 ? 10.582 -8.836 7.071 1.00 57.16 98 ASP A CA 1
ATOM 724 C C . ASP A 1 98 ? 9.059 -8.920 7.236 1.00 57.16 98 ASP A C 1
ATOM 726 O O . ASP A 1 98 ? 8.513 -8.337 8.172 1.00 57.16 98 ASP A O 1
ATOM 730 N N . ALA A 1 99 ? 8.379 -9.753 6.440 1.00 53.91 99 ALA A N 1
ATOM 731 C CA . ALA A 1 99 ? 6.946 -10.003 6.617 1.00 53.91 99 ALA A CA 1
ATOM 732 C C . ALA A 1 99 ? 6.627 -10.638 7.986 1.00 53.91 99 ALA A C 1
ATOM 734 O O . ALA A 1 99 ? 5.599 -10.345 8.596 1.00 53.91 99 ALA A O 1
ATOM 735 N N . GLU A 1 100 ? 7.509 -11.499 8.498 1.00 55.06 100 GLU A N 1
ATOM 736 C CA . GLU A 1 100 ? 7.412 -12.083 9.838 1.00 55.06 100 GLU A CA 1
ATOM 737 C C . GLU A 1 100 ? 7.716 -11.052 10.937 1.00 55.06 100 GLU A C 1
ATOM 739 O O . GLU A 1 100 ? 7.072 -11.068 11.985 1.00 55.06 100 GLU A O 1
ATOM 744 N N . ARG A 1 101 ? 8.663 -10.129 10.721 1.00 62.97 101 ARG A N 1
ATOM 745 C CA . ARG A 1 101 ? 8.957 -9.022 11.645 1.00 62.97 101 ARG A CA 1
ATOM 746 C C . ARG A 1 101 ? 7.775 -8.071 11.760 1.00 62.97 101 ARG A C 1
ATOM 748 O O . ARG A 1 101 ? 7.422 -7.727 12.888 1.00 62.97 101 ARG A O 1
ATOM 755 N N . ASP A 1 102 ? 7.148 -7.720 10.643 1.00 61.62 102 ASP A N 1
ATOM 756 C CA . ASP A 1 102 ? 5.967 -6.856 10.606 1.00 61.62 102 ASP A CA 1
ATOM 757 C C . ASP A 1 102 ? 4.754 -7.542 11.237 1.00 61.62 102 ASP A C 1
ATOM 759 O O . ASP A 1 102 ? 4.056 -6.936 12.054 1.00 61.62 102 ASP A O 1
ATOM 763 N N . ARG A 1 103 ? 4.557 -8.840 10.964 1.00 62.53 103 ARG A N 1
ATOM 764 C CA . ARG A 1 103 ? 3.521 -9.644 11.628 1.00 62.53 103 ARG A CA 1
ATOM 765 C C . ARG A 1 103 ? 3.729 -9.678 13.141 1.00 62.53 103 ARG A C 1
ATOM 767 O O . ARG A 1 103 ? 2.826 -9.318 13.886 1.00 62.53 103 ARG A O 1
ATOM 774 N N . ARG A 1 104 ? 4.944 -9.991 13.606 1.00 62.56 104 ARG A N 1
ATOM 775 C CA . ARG A 1 104 ? 5.276 -10.014 15.041 1.00 62.56 104 ARG A CA 1
ATOM 776 C C . ARG A 1 104 ? 5.211 -8.635 15.691 1.00 62.56 104 ARG A C 1
ATOM 778 O O . ARG A 1 104 ? 4.925 -8.546 16.881 1.00 62.56 104 ARG A O 1
ATOM 785 N N . ALA A 1 105 ? 5.527 -7.564 14.966 1.00 58.00 105 ALA A N 1
ATOM 786 C CA . ALA A 1 105 ? 5.362 -6.202 15.463 1.00 58.00 105 ALA A CA 1
ATOM 787 C C . ALA A 1 105 ? 3.876 -5.874 15.665 1.00 58.00 105 ALA A C 1
ATOM 789 O O . ALA A 1 105 ? 3.520 -5.334 16.713 1.00 58.00 105 ALA A O 1
ATOM 790 N N . GLY A 1 106 ? 3.022 -6.287 14.724 1.00 54.00 106 GLY A N 1
ATOM 791 C CA . GLY A 1 106 ? 1.568 -6.241 14.861 1.00 54.00 106 GLY A CA 1
ATOM 792 C C . GLY A 1 106 ? 1.068 -7.047 16.061 1.00 54.00 106 GLY A C 1
ATOM 793 O O . GLY A 1 106 ? 0.393 -6.494 16.926 1.00 54.00 106 GLY A O 1
ATOM 794 N N . ASP A 1 107 ? 1.475 -8.311 16.184 1.00 52.84 107 ASP A N 1
ATOM 795 C CA . ASP A 1 107 ? 1.045 -9.199 17.272 1.00 52.84 107 ASP A CA 1
ATOM 796 C C . ASP A 1 107 ? 1.476 -8.677 18.651 1.00 52.84 107 ASP A C 1
ATOM 798 O O . ASP A 1 107 ? 0.708 -8.732 19.612 1.00 52.84 107 ASP A O 1
ATOM 802 N N . ARG A 1 108 ? 2.685 -8.104 18.763 1.00 62.28 108 ARG A N 1
ATOM 803 C CA . ARG A 1 108 ? 3.146 -7.460 20.004 1.00 62.28 108 ARG A CA 1
ATOM 804 C C . ARG A 1 108 ? 2.330 -6.219 20.341 1.00 62.28 108 ARG A C 1
ATOM 806 O O . ARG A 1 108 ? 1.968 -6.054 21.503 1.00 62.28 108 ARG A O 1
ATOM 813 N N . ALA A 1 109 ? 2.023 -5.377 19.356 1.00 62.31 109 ALA A N 1
ATOM 814 C CA . ALA A 1 109 ? 1.201 -4.190 19.569 1.00 62.31 109 ALA A CA 1
ATOM 815 C C . ALA A 1 109 ? -0.216 -4.568 20.035 1.00 62.31 109 ALA A C 1
ATOM 817 O O . ALA A 1 109 ? -0.737 -3.964 20.975 1.00 62.31 109 ALA A O 1
ATOM 818 N N . VAL A 1 110 ? -0.802 -5.617 19.448 1.00 55.06 110 VAL A N 1
ATOM 819 C 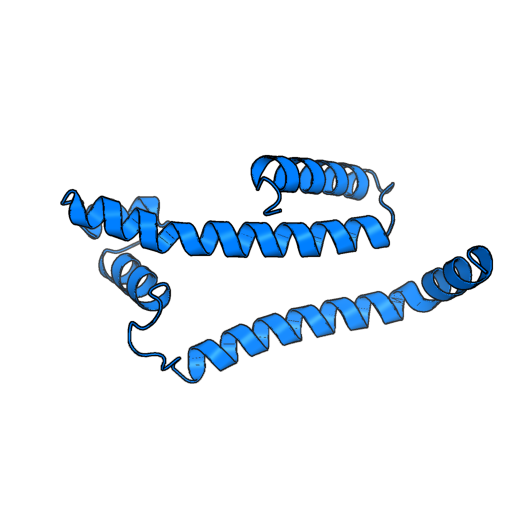CA . VAL A 1 110 ? -2.113 -6.160 19.839 1.00 55.06 110 VAL A CA 1
ATOM 820 C C . VAL A 1 110 ? -2.065 -6.775 21.238 1.00 55.06 110 VAL A C 1
ATOM 822 O O . VAL A 1 110 ? -2.909 -6.460 22.073 1.00 55.06 110 VAL A O 1
ATOM 825 N N . ALA A 1 111 ? -1.064 -7.603 21.543 1.00 56.12 111 ALA A N 1
ATOM 826 C CA . ALA A 1 111 ? -0.925 -8.227 22.858 1.00 56.12 111 ALA A CA 1
ATOM 827 C C . ALA A 1 111 ? -0.667 -7.195 23.970 1.00 56.12 111 ALA A C 1
ATOM 829 O O . ALA A 1 111 ? -1.183 -7.314 25.082 1.00 56.12 111 ALA A O 1
ATOM 830 N N . GLU A 1 112 ? 0.123 -6.159 23.694 1.00 61.66 112 GLU A N 1
ATOM 831 C CA . GLU A 1 112 ? 0.349 -5.055 24.626 1.00 61.66 112 GLU A CA 1
ATOM 832 C C . GLU A 1 112 ? -0.926 -4.245 24.866 1.00 61.66 112 GLU A C 1
ATOM 834 O O . GLU A 1 112 ? -1.241 -3.907 26.009 1.00 61.66 112 GLU A O 1
ATOM 839 N N . TRP A 1 113 ? -1.687 -3.972 23.810 1.00 67.50 113 TRP A N 1
ATOM 840 C CA . TRP A 1 113 ? -2.984 -3.322 23.916 1.00 67.50 113 TRP A CA 1
ATOM 841 C C . TRP A 1 113 ? -3.979 -4.175 24.715 1.00 67.50 113 TRP A C 1
ATOM 843 O O . TRP A 1 113 ? -4.609 -3.663 25.638 1.00 67.50 113 TRP A O 1
ATOM 853 N N . ALA A 1 114 ? -4.063 -5.481 24.459 1.00 53.25 114 ALA A N 1
ATOM 854 C CA . ALA A 1 114 ? -4.972 -6.381 25.168 1.00 53.25 114 ALA A CA 1
ATOM 855 C C . ALA A 1 114 ? -4.639 -6.468 26.665 1.00 53.25 114 ALA A C 1
ATOM 857 O O . ALA A 1 114 ? -5.534 -6.447 27.508 1.00 53.25 114 ALA A O 1
ATOM 858 N N . ARG A 1 115 ? -3.346 -6.485 27.022 1.00 65.62 115 ARG A N 1
ATOM 859 C CA . ARG A 1 115 ? -2.912 -6.425 28.428 1.00 65.62 115 ARG A CA 1
ATOM 860 C C . ARG A 1 115 ? -3.327 -5.116 29.096 1.00 65.62 115 ARG A C 1
ATOM 862 O O . ARG A 1 115 ? -3.890 -5.160 30.191 1.00 65.62 115 ARG A O 1
ATOM 869 N N . ARG A 1 116 ? -3.099 -3.975 28.431 1.00 61.56 116 ARG A N 1
ATOM 870 C CA . ARG A 1 116 ? -3.476 -2.642 28.937 1.00 61.56 116 ARG A CA 1
ATOM 871 C C . ARG A 1 116 ? -4.988 -2.479 29.110 1.00 61.56 116 ARG A C 1
ATOM 873 O O . ARG A 1 116 ? -5.412 -1.835 30.059 1.00 61.56 116 ARG A O 1
ATOM 880 N N . ASN A 1 117 ? -5.787 -3.115 28.256 1.00 52.75 117 ASN A N 1
ATOM 881 C CA . ASN A 1 117 ? -7.249 -3.003 28.259 1.00 52.75 117 ASN A CA 1
ATOM 882 C C . ASN A 1 117 ? -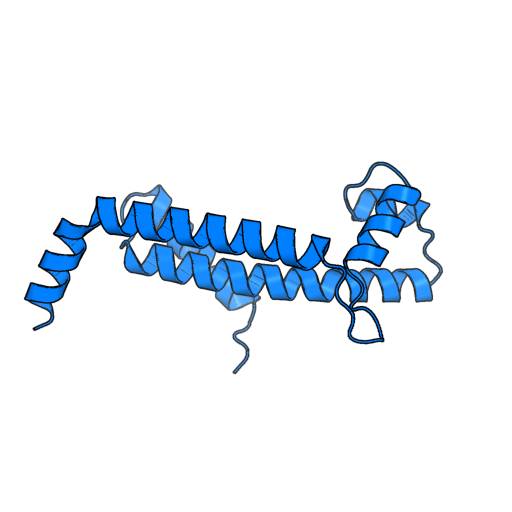7.958 -4.197 28.931 1.00 52.75 117 ASN A C 1
ATOM 884 O O . ASN A 1 117 ? -9.180 -4.312 28.887 1.00 52.75 117 ASN A O 1
ATOM 888 N N . SER A 1 118 ? -7.212 -5.085 29.596 1.00 51.81 118 SER A N 1
ATOM 889 C CA . SER A 1 118 ? -7.729 -6.370 30.087 1.00 51.81 118 SER A CA 1
ATOM 890 C C . SER A 1 118 ? -8.858 -6.264 31.122 1.00 51.81 118 SER A C 1
ATOM 892 O O . SER A 1 118 ? -9.686 -7.167 31.210 1.00 51.81 118 SER A O 1
ATOM 894 N N . ALA A 1 119 ? -8.917 -5.181 31.904 1.00 57.38 119 ALA A N 1
ATOM 895 C CA . ALA A 1 119 ? -10.011 -4.937 32.847 1.00 57.38 119 ALA A CA 1
ATOM 896 C C . ALA A 1 119 ? -11.329 -4.609 32.127 1.00 57.38 119 ALA A C 1
ATOM 898 O O . ALA A 1 119 ? -12.376 -5.126 32.506 1.00 57.38 119 ALA A O 1
ATOM 899 N N . ILE A 1 120 ? -11.246 -3.834 31.044 1.00 58.62 120 ILE A N 1
ATOM 900 C CA . ILE A 1 120 ? -12.380 -3.472 30.187 1.00 58.62 120 ILE A CA 1
ATOM 901 C C . ILE A 1 120 ? -12.883 -4.720 29.448 1.00 58.62 120 ILE A C 1
ATOM 903 O O . ILE A 1 120 ? -14.076 -5.005 29.470 1.00 58.62 120 ILE A O 1
ATOM 907 N N . LEU A 1 121 ? -11.969 -5.538 28.910 1.00 44.47 121 LEU A N 1
ATOM 908 C CA . LEU A 1 121 ? -12.309 -6.807 28.250 1.00 44.47 121 LEU A CA 1
ATOM 909 C C . LEU A 1 121 ? -13.018 -7.796 29.196 1.00 44.47 121 LEU A C 1
ATOM 911 O O . LEU A 1 121 ? -13.962 -8.468 28.790 1.00 44.47 121 LEU A O 1
ATOM 915 N N . ARG A 1 122 ? -12.603 -7.870 30.472 1.00 58.62 122 ARG A N 1
ATOM 916 C CA . ARG A 1 122 ? -13.267 -8.713 31.487 1.00 58.62 122 ARG A CA 1
ATOM 917 C C . ARG A 1 122 ? -14.649 -8.191 31.882 1.00 58.62 122 ARG A C 1
ATOM 919 O O . ARG A 1 122 ? -15.546 -8.992 32.116 1.00 58.62 122 ARG A O 1
ATOM 926 N N . GLN A 1 123 ? -14.826 -6.873 31.948 1.00 49.84 123 GLN A N 1
ATOM 927 C CA . GLN A 1 123 ? -16.113 -6.253 32.258 1.00 49.84 123 GLN A CA 1
ATOM 928 C C . GLN A 1 123 ? -17.124 -6.446 31.120 1.00 49.84 123 GLN A C 1
ATOM 930 O O . GLN A 1 123 ? -18.264 -6.812 31.386 1.00 49.84 123 GLN A O 1
ATOM 935 N N . LEU A 1 124 ? -16.698 -6.274 29.865 1.00 41.50 124 LEU A N 1
ATOM 936 C CA . LEU A 1 124 ? -17.533 -6.517 28.683 1.00 41.50 124 LEU A CA 1
ATOM 937 C C . LEU A 1 124 ? -17.944 -7.994 28.571 1.00 41.50 124 LEU A C 1
ATOM 939 O O . LEU A 1 124 ? -19.110 -8.288 28.322 1.00 41.50 124 LEU A O 1
ATOM 943 N N . ALA A 1 125 ? -17.027 -8.926 28.852 1.00 42.50 125 ALA A N 1
ATOM 944 C CA . ALA A 1 125 ? -17.335 -10.358 28.884 1.00 42.50 125 ALA A CA 1
ATOM 945 C C . ALA A 1 125 ? -18.336 -10.744 29.992 1.00 42.50 125 ALA A C 1
ATOM 947 O O . ALA A 1 125 ? -19.079 -11.704 29.829 1.00 42.50 125 ALA A O 1
ATOM 948 N N . GLY A 1 126 ? -18.379 -9.992 31.098 1.00 40.06 126 GLY A N 1
ATOM 949 C CA . GLY A 1 126 ? -19.359 -10.178 32.173 1.00 40.06 126 GLY A CA 1
ATOM 950 C C . GLY A 1 126 ? -20.726 -9.532 31.918 1.00 40.06 126 GLY A C 1
ATOM 951 O O . GLY A 1 126 ? -21.657 -9.816 32.660 1.00 40.06 126 GLY A O 1
ATOM 952 N N . GLN A 1 127 ? -20.856 -8.664 30.906 1.00 38.03 127 GLN A N 1
ATOM 953 C CA . GLN A 1 127 ? -22.129 -8.036 30.509 1.00 38.03 127 GLN A CA 1
ATOM 954 C C . GLN A 1 127 ? -22.783 -8.699 29.289 1.00 38.03 127 GLN A C 1
ATOM 956 O O . GLN A 1 127 ? -23.967 -8.487 29.044 1.00 38.03 127 GLN A O 1
ATOM 961 N N . ALA A 1 128 ? -22.019 -9.483 28.526 1.00 41.66 128 ALA A N 1
ATOM 962 C CA . ALA A 1 128 ? -22.500 -10.260 27.383 1.00 41.66 128 ALA A CA 1
ATOM 963 C C . ALA A 1 128 ? -22.839 -11.728 27.734 1.00 41.66 128 ALA A C 1
ATOM 965 O O . ALA A 1 128 ? -23.142 -12.506 26.828 1.00 41.66 128 ALA A O 1
ATOM 966 N N . GLY A 1 129 ? -22.749 -12.103 29.017 1.00 39.31 129 GLY A N 1
ATOM 967 C CA . GLY A 1 129 ? -23.127 -13.413 29.560 1.00 39.31 129 GLY A CA 1
ATOM 968 C C . GLY A 1 129 ? -24.405 -13.355 30.381 1.00 39.31 129 GLY A C 1
ATOM 969 O O . GLY A 1 129 ? -24.666 -12.290 30.982 1.00 39.31 129 GLY A O 1
#

pLDDT: mean 74.25, std 17.08, range [38.03, 94.56]